Protein AF-A0A950NBV1-F1 (afdb_monomer)

Solvent-accessible surface area (backbone atoms only — not comparable to full-atom values): 5326 Å² total; per-residue (Å²): 70,69,41,39,81,44,71,46,92,88,42,83,14,33,33,36,39,42,43,85,96,48,45,37,42,36,40,50,44,80,45,95,83,70,31,33,39,32,41,38,36,36,78,90,42,94,64,63,48,78,46,80,45,81,47,95,44,50,56,52,42,41,51,52,51,53,54,50,53,52,50,54,49,25,65,76,65,74,34,63,77,44,73,76,55,75,86,73,78,90,69,135

pLDDT: mean 81.28, std 12.08, range [42.66, 92.31]

Nearest PDB structures (foldseek):
  7krv-assembly1_B  TM=5.022E-01  e=2.466E-01  Escherichia coli K-12
  7krv-assembly2_A  TM=4.816E-01  e=2.466E-01  Escherichia coli K-12
  4wv5-assembly1_A  TM=4.711E-01  e=3.460E-01  Homo sapiens
  3dqg-assembly2_D  TM=4.421E-01  e=2.082E-01  Caenorhabditis elegans
  7krw-assembly3_A  TM=4.764E-01  e=3.270E-01  Escherichia coli K-12

Foldseek 3Di:
DAKEWAQDPVDQLWIWIDDVVWIWIWGWDQDPVQWIWIWIAIPVDRDTDIDIGHAPDSNRVRVVVSVVVVVVVCVVVVNDYDPHDPPDPPDD

Radius of gyration: 13.41 Å; Cα contacts (8 Å, |Δi|>4): 167; chains: 1; bounding box: 34×30×28 Å

Structure (mmCIF, N/CA/C/O backbone):
data_AF-A0A950NBV1-F1
#
_entry.id   AF-A0A950NBV1-F1
#
loop_
_atom_site.group_PDB
_atom_site.id
_atom_site.type_symbol
_atom_site.label_atom_id
_atom_site.label_alt_id
_atom_site.label_comp_id
_atom_site.label_asym_id
_atom_site.label_entity_id
_atom_site.label_seq_id
_atom_site.pdbx_PDB_ins_code
_atom_site.Cartn_x
_atom_site.Cartn_y
_atom_site.Cartn_z
_atom_site.occupancy
_atom_site.B_iso_or_equiv
_atom_site.auth_seq_id
_atom_site.auth_comp_id
_atom_site.auth_asym_id
_atom_site.auth_atom_id
_atom_site.pdbx_PDB_model_num
ATOM 1 N N . MET A 1 1 ? -12.840 -2.816 8.771 1.00 79.12 1 MET A N 1
ATOM 2 C CA . MET A 1 1 ? -11.862 -1.712 8.669 1.00 79.12 1 MET A CA 1
ATOM 3 C C . MET A 1 1 ? -11.997 -1.055 7.304 1.00 79.12 1 MET A C 1
ATOM 5 O O . MET A 1 1 ? -11.828 -1.750 6.310 1.00 79.12 1 MET A O 1
ATOM 9 N N . GLN A 1 2 ? -12.339 0.236 7.248 1.00 83.31 2 GLN A N 1
ATOM 10 C CA . GLN A 1 2 ? -12.350 0.995 5.990 1.00 83.31 2 GLN A CA 1
ATOM 11 C C . GLN A 1 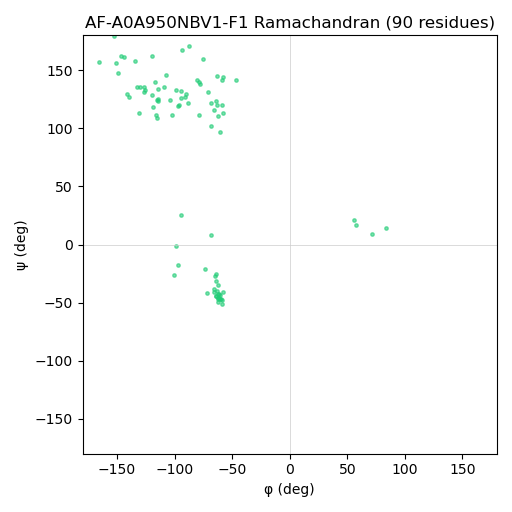2 ? -10.919 1.384 5.611 1.00 83.31 2 GLN A C 1
ATOM 13 O O . GLN A 1 2 ? -10.140 1.780 6.478 1.00 83.31 2 GLN A O 1
ATOM 18 N N . TYR A 1 3 ? -10.579 1.271 4.332 1.00 85.06 3 TYR A N 1
ATOM 19 C CA . TYR A 1 3 ? -9.281 1.672 3.798 1.00 85.06 3 TYR A CA 1
ATOM 20 C C . TYR A 1 3 ? -9.440 2.204 2.372 1.00 85.06 3 TYR A C 1
ATOM 22 O O . TYR A 1 3 ? -10.442 1.943 1.704 1.00 85.06 3 TYR A O 1
ATOM 30 N N . ARG A 1 4 ? -8.434 2.942 1.897 1.00 88.06 4 ARG A N 1
ATOM 31 C CA . ARG A 1 4 ? -8.352 3.396 0.504 1.00 88.06 4 ARG A CA 1
ATOM 32 C C . ARG A 1 4 ? -6.914 3.325 0.013 1.00 88.06 4 ARG A C 1
ATOM 34 O O . ARG A 1 4 ? -6.019 3.870 0.653 1.00 88.06 4 ARG A O 1
ATOM 41 N N . ILE A 1 5 ? -6.708 2.700 -1.139 1.00 89.62 5 ILE A N 1
ATOM 42 C CA . ILE A 1 5 ? -5.435 2.742 -1.862 1.00 89.62 5 ILE A CA 1
ATOM 43 C C . ILE A 1 5 ? -5.532 3.874 -2.886 1.00 89.62 5 ILE A C 1
ATOM 45 O O . ILE A 1 5 ? -6.464 3.924 -3.677 1.00 89.62 5 ILE A O 1
ATOM 49 N N . GLU A 1 6 ? -4.589 4.804 -2.884 1.00 91.25 6 GLU A N 1
ATOM 50 C CA . GLU A 1 6 ? -4.484 5.862 -3.883 1.00 91.25 6 GLU A CA 1
ATOM 51 C C . GLU A 1 6 ? -3.190 5.687 -4.669 1.00 91.25 6 GLU A C 1
ATOM 53 O O . GLU A 1 6 ? -2.100 5.939 -4.161 1.00 91.25 6 GLU A O 1
ATOM 58 N N . MET A 1 7 ? -3.300 5.273 -5.928 1.00 88.38 7 MET A N 1
ATOM 59 C CA . MET A 1 7 ? -2.154 5.227 -6.831 1.00 88.38 7 MET A CA 1
ATOM 60 C C . MET A 1 7 ? -1.825 6.617 -7.376 1.00 88.38 7 MET A C 1
ATOM 62 O O . MET A 1 7 ? -2.703 7.396 -7.753 1.00 88.38 7 MET A O 1
ATOM 66 N N . SER A 1 8 ? -0.535 6.925 -7.468 1.00 84.94 8 SER A N 1
ATOM 67 C CA . SER A 1 8 ? -0.068 8.168 -8.070 1.00 84.94 8 SER A CA 1
ATOM 68 C C . SER A 1 8 ? -0.326 8.176 -9.579 1.00 84.94 8 SER A C 1
ATOM 70 O O . SER A 1 8 ? 0.194 7.352 -10.327 1.00 84.94 8 SER A O 1
ATOM 72 N N . ARG A 1 9 ? -1.078 9.178 -10.049 1.00 80.69 9 ARG A N 1
ATOM 73 C CA . ARG A 1 9 ? -1.326 9.397 -11.487 1.00 80.69 9 ARG A CA 1
ATOM 74 C C . ARG A 1 9 ? -0.113 9.964 -12.233 1.00 80.69 9 ARG A C 1
ATOM 76 O O . ARG A 1 9 ? -0.051 9.866 -13.452 1.00 80.69 9 ARG A O 1
ATOM 83 N N . ARG A 1 10 ? 0.829 10.593 -11.517 1.00 81.75 10 ARG A N 1
ATOM 84 C CA . ARG A 1 10 ? 1.992 11.291 -12.106 1.00 81.75 10 ARG A CA 1
ATOM 85 C C . ARG A 1 10 ? 3.284 10.480 -12.058 1.00 81.75 10 ARG A C 1
ATOM 87 O O . ARG A 1 10 ? 4.177 10.708 -12.861 1.00 81.75 10 ARG A O 1
ATOM 94 N N . ARG A 1 11 ? 3.401 9.563 -11.098 1.00 81.94 11 ARG A N 1
ATOM 95 C CA . ARG A 1 11 ? 4.595 8.740 -10.875 1.00 81.94 11 ARG A CA 1
ATOM 96 C C . ARG A 1 11 ? 4.168 7.288 -10.744 1.00 81.94 11 ARG A C 1
ATOM 98 O O . ARG A 1 11 ? 3.488 6.950 -9.780 1.00 81.94 11 ARG A O 1
ATOM 105 N N . ARG A 1 12 ? 4.555 6.454 -11.711 1.00 82.62 12 ARG A N 1
ATOM 106 C CA . ARG A 1 12 ? 4.371 5.000 -11.618 1.00 82.62 12 ARG A CA 1
ATOM 107 C C . ARG A 1 12 ? 5.195 4.479 -10.447 1.00 82.62 12 ARG A C 1
ATOM 109 O O . ARG A 1 12 ? 6.274 5.005 -10.191 1.00 82.62 12 ARG A O 1
ATOM 116 N N . GLY A 1 13 ? 4.692 3.462 -9.758 1.00 85.50 13 GLY A N 1
ATOM 117 C CA . GLY A 1 13 ? 5.427 2.886 -8.639 1.00 85.50 13 GLY A CA 1
ATOM 118 C C . GLY A 1 13 ? 5.253 3.608 -7.299 1.00 85.50 13 GLY A C 1
ATOM 119 O O . GLY A 1 13 ? 6.011 3.342 -6.376 1.00 85.50 13 GLY A O 1
ATOM 120 N N . ILE A 1 14 ? 4.257 4.492 -7.169 1.00 90.06 14 ILE A N 1
ATOM 121 C CA . ILE A 1 14 ? 3.921 5.140 -5.896 1.00 90.06 14 ILE A CA 1
ATOM 122 C C . ILE A 1 14 ? 2.438 4.936 -5.580 1.00 90.06 14 ILE A C 1
ATOM 124 O O . ILE A 1 14 ? 1.581 5.233 -6.419 1.00 90.06 14 ILE A O 1
ATOM 128 N N . ALA A 1 15 ? 2.126 4.508 -4.357 1.00 91.00 15 ALA A N 1
ATOM 129 C CA . ALA A 1 15 ? 0.775 4.570 -3.805 1.00 91.00 15 ALA A CA 1
ATOM 130 C C . ALA A 1 15 ? 0.757 5.098 -2.374 1.00 91.00 15 ALA A C 1
ATOM 132 O O . ALA A 1 15 ? 1.733 5.022 -1.639 1.00 91.00 15 ALA A O 1
ATOM 133 N N . ARG A 1 16 ? -0.405 5.607 -1.981 1.00 92.31 16 ARG A N 1
ATOM 134 C CA . ARG A 1 16 ? -0.738 5.996 -0.619 1.00 92.31 16 ARG A CA 1
ATOM 135 C C . ARG A 1 16 ? -1.846 5.102 -0.100 1.00 92.31 16 ARG A C 1
ATOM 137 O O . ARG A 1 16 ? -2.901 4.999 -0.716 1.00 92.31 16 ARG A O 1
ATOM 144 N N . LEU A 1 17 ? -1.610 4.461 1.03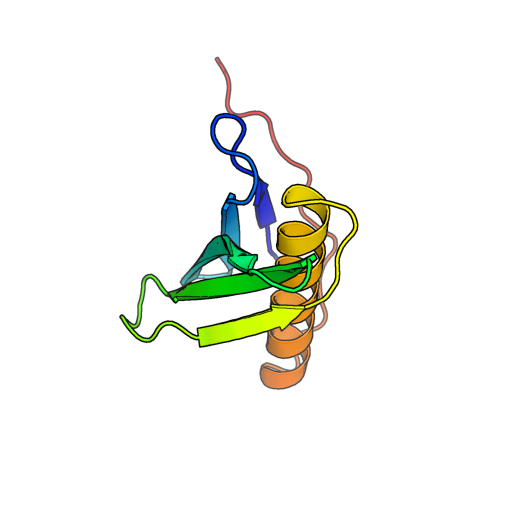3 1.00 89.94 17 LEU A N 1
ATOM 145 C CA . LEU A 1 17 ? -2.626 3.720 1.754 1.00 89.94 17 LEU A CA 1
ATOM 146 C C . LEU A 1 17 ? -3.194 4.604 2.862 1.00 89.94 17 LEU A C 1
ATOM 148 O O . LEU A 1 17 ? -2.481 5.026 3.771 1.00 89.94 17 LEU A O 1
ATOM 152 N N . HIS A 1 18 ? -4.492 4.859 2.785 1.00 90.00 18 HIS A N 1
ATOM 153 C CA . HIS A 1 18 ? -5.248 5.569 3.799 1.00 90.00 18 HIS A CA 1
ATOM 154 C C . HIS A 1 18 ? -5.920 4.555 4.718 1.00 90.00 18 HIS A C 1
ATOM 156 O O . HIS A 1 18 ? -6.722 3.728 4.276 1.00 90.00 18 HIS A O 1
ATOM 162 N N . LEU A 1 19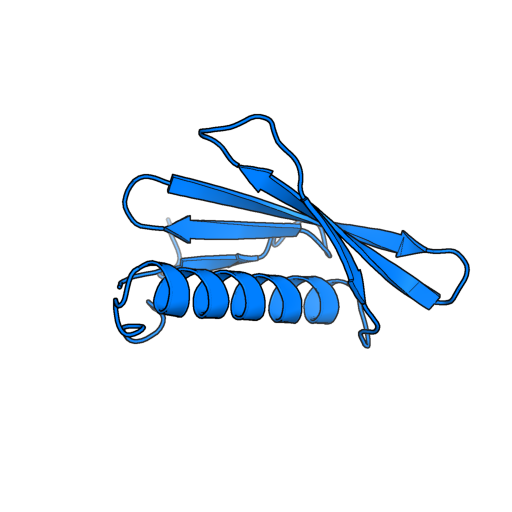 ? -5.573 4.640 5.996 1.00 85.00 19 LEU A N 1
ATOM 163 C CA . LEU A 1 19 ? -6.094 3.829 7.085 1.00 85.00 19 LEU A CA 1
ATOM 164 C C . LEU A 1 19 ? -6.772 4.754 8.106 1.00 85.00 19 LEU A C 1
ATOM 166 O O . LEU A 1 19 ? -6.492 5.958 8.123 1.00 85.00 19 LEU A O 1
ATOM 170 N N . PRO A 1 20 ? -7.625 4.231 9.001 1.00 82.69 20 PRO A N 1
ATOM 171 C CA . PRO A 1 20 ? -8.187 5.035 10.080 1.00 82.69 20 PRO A CA 1
ATOM 172 C C . PRO A 1 20 ? -7.069 5.638 10.948 1.00 82.69 20 PRO A C 1
ATOM 174 O O . PRO A 1 20 ? -6.315 4.915 11.594 1.00 82.69 20 PRO A O 1
ATOM 177 N N . GLY A 1 21 ? -6.931 6.967 10.922 1.00 83.88 21 GLY A N 1
ATOM 178 C CA . GLY A 1 21 ? -5.937 7.705 11.712 1.00 83.88 21 GLY A CA 1
ATOM 179 C C . GLY A 1 21 ? -4.475 7.554 11.267 1.00 83.88 21 GLY A C 1
ATOM 180 O O . GLY A 1 21 ? -3.587 8.004 11.986 1.00 83.88 21 GLY A O 1
ATOM 181 N N . ARG A 1 22 ? -4.191 6.927 10.115 1.00 86.12 22 ARG A N 1
ATOM 182 C CA . ARG A 1 22 ? -2.814 6.626 9.680 1.00 86.12 22 ARG A CA 1
ATOM 183 C C . ARG A 1 22 ? -2.692 6.643 8.161 1.00 86.12 22 ARG A C 1
ATOM 185 O O . ARG A 1 22 ? -3.622 6.271 7.447 1.00 86.12 22 ARG A O 1
ATOM 192 N N . ARG A 1 23 ? -1.530 7.048 7.653 1.00 89.19 23 ARG A N 1
ATOM 193 C CA . ARG A 1 23 ? -1.206 6.982 6.227 1.00 89.19 23 ARG A CA 1
ATOM 194 C C . ARG A 1 23 ? 0.100 6.230 6.039 1.00 89.19 23 ARG A C 1
ATOM 196 O O . ARG A 1 23 ? 1.075 6.532 6.721 1.00 89.19 23 ARG A O 1
ATOM 203 N N . LEU A 1 24 ? 0.109 5.288 5.100 1.00 89.12 24 LEU A N 1
ATOM 204 C CA . LEU A 1 24 ? 1.341 4.668 4.624 1.00 89.12 24 LEU A CA 1
ATOM 205 C C . LEU A 1 24 ? 1.629 5.140 3.202 1.00 89.12 24 LEU A C 1
ATOM 207 O O . LEU A 1 24 ? 0.736 5.189 2.358 1.00 89.12 24 LEU A O 1
ATOM 211 N N . ASP A 1 25 ? 2.878 5.477 2.946 1.00 91.69 25 ASP A N 1
ATOM 212 C CA . ASP A 1 25 ? 3.403 5.844 1.642 1.00 91.69 25 ASP A CA 1
ATOM 213 C C . ASP A 1 25 ? 4.214 4.647 1.112 1.00 91.69 25 ASP A C 1
ATOM 215 O O . ASP A 1 25 ? 5.098 4.139 1.794 1.00 91.69 25 ASP A O 1
ATOM 219 N N . ILE A 1 26 ? 3.879 4.154 -0.080 1.00 91.31 26 ILE A N 1
ATOM 220 C CA . ILE A 1 26 ? 4.514 2.996 -0.720 1.00 91.31 26 ILE A CA 1
ATOM 221 C C . ILE A 1 26 ? 5.215 3.483 -1.981 1.00 91.31 26 ILE A C 1
ATOM 223 O O . ILE A 1 26 ? 4.572 4.063 -2.857 1.00 91.31 26 ILE A O 1
ATOM 227 N N . GLU A 1 27 ? 6.507 3.207 -2.093 1.00 91.19 27 GLU A N 1
ATOM 228 C CA . GLU A 1 27 ? 7.325 3.537 -3.258 1.00 91.19 27 GLU A CA 1
ATOM 229 C C . GLU A 1 27 ? 8.113 2.310 -3.708 1.00 91.19 27 GLU A C 1
ATOM 231 O O . GLU A 1 27 ? 8.674 1.593 -2.883 1.00 91.19 27 GLU A O 1
ATOM 236 N N . VAL A 1 28 ? 8.154 2.056 -5.015 1.00 91.19 28 VAL A N 1
ATOM 237 C CA . VAL A 1 28 ? 8.894 0.927 -5.586 1.00 91.19 28 VAL A 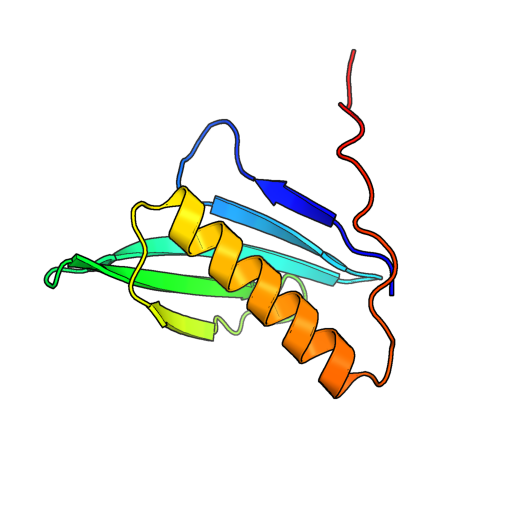CA 1
ATOM 238 C C . VAL A 1 28 ? 10.006 1.406 -6.499 1.00 91.19 28 VAL A C 1
ATOM 240 O O . VAL A 1 28 ? 9.833 2.311 -7.316 1.00 91.19 28 VAL A O 1
ATOM 243 N N . VAL A 1 29 ? 11.142 0.732 -6.398 1.00 87.62 29 VAL A N 1
ATOM 244 C CA . VAL A 1 29 ? 12.328 0.949 -7.216 1.00 87.62 29 VAL A CA 1
ATOM 245 C C . VAL A 1 29 ? 12.728 -0.390 -7.824 1.00 87.62 29 VAL A C 1
ATOM 247 O O . VAL A 1 29 ? 12.715 -1.426 -7.159 1.00 87.62 29 VAL A O 1
ATOM 250 N N . ARG A 1 30 ? 13.051 -0.396 -9.118 1.00 84.62 30 ARG A N 1
ATOM 251 C CA . ARG A 1 30 ? 13.504 -1.611 -9.802 1.00 84.62 30 ARG A CA 1
ATOM 252 C C . ARG A 1 30 ? 14.908 -1.978 -9.318 1.00 84.62 30 ARG A C 1
ATOM 254 O O . ARG A 1 30 ? 15.794 -1.127 -9.330 1.00 84.62 30 ARG A O 1
ATOM 261 N N . THR A 1 31 ? 15.123 -3.236 -8.949 1.00 85.38 31 THR A N 1
ATOM 262 C CA . THR A 1 31 ? 16.453 -3.766 -8.628 1.00 85.38 31 THR A CA 1
ATOM 263 C C . THR A 1 31 ? 17.164 -4.275 -9.885 1.00 85.38 31 THR A C 1
ATOM 265 O O . THR A 1 31 ? 16.579 -4.364 -10.970 1.00 85.38 31 THR A O 1
ATOM 268 N N . ARG A 1 32 ? 18.453 -4.615 -9.752 1.00 77.06 32 ARG A N 1
ATOM 269 C CA . ARG A 1 32 ? 19.270 -5.136 -10.862 1.00 77.06 32 ARG A CA 1
ATOM 270 C C . ARG A 1 32 ? 18.786 -6.504 -11.370 1.00 77.06 32 ARG A C 1
ATOM 272 O O . ARG A 1 32 ? 18.910 -6.767 -12.560 1.00 77.06 32 ARG A O 1
ATOM 279 N N . ASP A 1 33 ? 18.139 -7.303 -10.522 1.00 78.94 33 ASP A N 1
ATOM 280 C CA . ASP A 1 33 ? 17.737 -8.689 -10.819 1.00 78.94 33 ASP A CA 1
ATOM 281 C C . ASP A 1 33 ? 16.299 -8.825 -11.345 1.00 78.94 33 ASP A C 1
ATOM 283 O O . ASP A 1 33 ? 15.643 -9.851 -11.168 1.00 78.94 33 ASP A O 1
ATOM 287 N N . MET A 1 34 ? 15.766 -7.767 -11.963 1.00 70.75 34 MET A N 1
ATOM 288 C CA . MET A 1 34 ? 14.356 -7.685 -12.372 1.00 70.75 34 MET A CA 1
ATOM 289 C C . MET A 1 34 ? 13.348 -7.898 -11.224 1.00 70.75 34 MET A C 1
ATOM 291 O O . MET A 1 34 ? 12.182 -8.203 -11.478 1.00 70.75 34 MET A O 1
ATOM 295 N N . ALA A 1 35 ? 13.768 -7.706 -9.973 1.00 85.00 35 ALA A N 1
ATOM 296 C CA . ALA A 1 35 ? 12.871 -7.608 -8.831 1.00 85.00 35 ALA A CA 1
ATOM 297 C C . ALA A 1 35 ? 12.522 -6.137 -8.549 1.00 85.00 35 ALA A C 1
ATOM 299 O O . ALA A 1 35 ? 13.114 -5.206 -9.104 1.00 85.00 35 ALA A O 1
ATOM 300 N N . TRP A 1 36 ? 11.522 -5.927 -7.702 1.00 89.06 36 TRP A N 1
ATOM 301 C CA . TRP A 1 36 ? 11.104 -4.615 -7.229 1.00 89.06 36 TRP A CA 1
ATOM 302 C C . TRP A 1 36 ? 11.371 -4.531 -5.738 1.00 89.06 36 TRP A C 1
ATOM 304 O O . TRP A 1 36 ? 10.879 -5.351 -4.966 1.00 89.06 36 TRP A O 1
ATOM 314 N N . GLN A 1 37 ? 12.143 -3.529 -5.350 1.00 90.56 37 GLN A N 1
ATOM 315 C CA . GLN A 1 37 ? 12.363 -3.156 -3.968 1.00 90.56 37 GLN A CA 1
ATOM 316 C C . GLN A 1 37 ? 11.309 -2.124 -3.592 1.00 90.56 37 GLN A C 1
ATOM 318 O O . GLN A 1 37 ? 11.127 -1.130 -4.292 1.00 90.56 37 GLN A O 1
ATOM 323 N N . VAL A 1 38 ? 10.594 -2.371 -2.506 1.00 89.25 38 VAL A N 1
ATOM 324 C CA . VAL A 1 38 ? 9.457 -1.567 -2.076 1.00 89.25 38 VAL A CA 1
ATOM 325 C C . VAL A 1 38 ? 9.743 -0.985 -0.712 1.00 89.25 38 VAL A C 1
ATOM 327 O O . VAL A 1 38 ? 9.922 -1.724 0.254 1.00 89.25 38 VAL A O 1
ATOM 330 N N . ALA A 1 39 ? 9.773 0.338 -0.650 1.00 89.56 39 ALA A N 1
ATOM 331 C CA . ALA A 1 39 ? 9.821 1.098 0.580 1.00 89.56 39 ALA A CA 1
ATOM 332 C C . ALA A 1 39 ? 8.392 1.394 1.048 1.00 89.56 39 ALA A C 1
ATOM 334 O O . ALA A 1 39 ? 7.562 1.883 0.279 1.00 89.56 39 ALA A O 1
ATOM 335 N N . ILE A 1 40 ? 8.110 1.095 2.312 1.00 88.12 40 ILE A N 1
ATOM 336 C CA . ILE A 1 40 ? 6.849 1.408 2.985 1.00 88.12 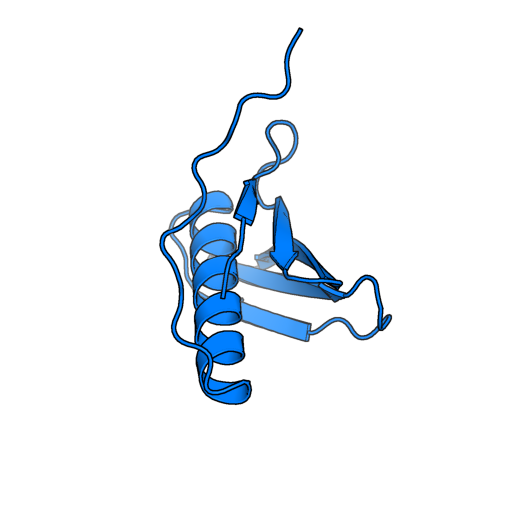40 ILE A CA 1
ATOM 337 C C . ILE A 1 40 ? 7.172 2.375 4.112 1.00 88.12 40 ILE A C 1
ATOM 339 O O . ILE A 1 40 ? 7.804 1.984 5.088 1.00 88.12 40 ILE A O 1
ATOM 343 N N . SER A 1 41 ? 6.722 3.612 3.987 1.00 88.88 41 SER A N 1
ATOM 344 C CA . SER A 1 41 ? 6.925 4.675 4.965 1.00 88.88 41 SER A CA 1
ATOM 345 C C . SER A 1 41 ? 5.630 4.971 5.701 1.00 88.88 41 SER A C 1
ATOM 347 O O . SER A 1 41 ? 4.545 4.908 5.126 1.00 88.88 41 SER A O 1
ATOM 349 N N . ASP A 1 42 ? 5.735 5.332 6.972 1.00 85.75 42 ASP A N 1
ATOM 350 C CA . ASP A 1 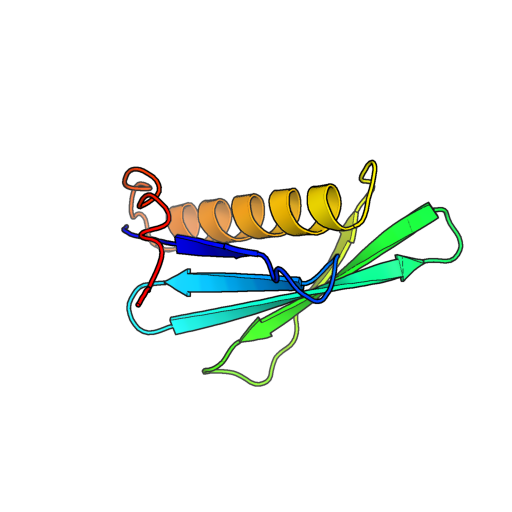42 ? 4.587 5.638 7.811 1.00 85.75 42 ASP A CA 1
ATOM 351 C C . ASP A 1 42 ? 4.578 7.107 8.224 1.00 85.75 42 ASP A C 1
ATOM 353 O O . ASP A 1 42 ? 5.583 7.648 8.679 1.00 85.75 42 ASP A O 1
ATOM 357 N N . SER A 1 43 ? 3.427 7.768 8.110 1.00 80.81 43 SER A N 1
ATOM 358 C CA . SER A 1 43 ? 3.294 9.166 8.524 1.00 80.81 43 SER A CA 1
ATOM 359 C C . SER A 1 43 ? 3.500 9.381 10.028 1.00 80.81 43 SER A C 1
ATOM 361 O O . SER A 1 43 ? 3.840 10.484 10.443 1.00 80.81 43 SER A O 1
ATOM 363 N N . LEU A 1 44 ? 3.251 8.357 10.852 1.00 80.19 44 LEU A N 1
ATOM 364 C CA . LEU A 1 44 ? 3.341 8.423 12.314 1.00 80.19 44 LEU A CA 1
ATOM 365 C C . LEU A 1 44 ? 4.674 7.904 12.859 1.00 80.19 44 LEU A C 1
ATOM 367 O O . LEU A 1 44 ? 5.005 8.163 14.016 1.00 80.19 44 LEU A O 1
ATOM 371 N N . ARG A 1 45 ? 5.426 7.140 12.061 1.00 74.69 45 ARG A N 1
ATOM 372 C CA . ARG A 1 45 ? 6.734 6.608 12.448 1.00 74.69 45 ARG A CA 1
ATOM 373 C C . ARG A 1 45 ? 7.688 6.709 11.262 1.00 74.69 45 ARG A C 1
ATOM 375 O O . ARG A 1 45 ? 7.406 6.126 10.228 1.00 74.69 45 ARG A O 1
ATOM 382 N N . PRO A 1 46 ? 8.873 7.314 11.406 1.00 63.19 46 PRO A N 1
ATOM 383 C CA . PRO A 1 46 ? 9.839 7.408 10.307 1.00 63.19 46 PRO A CA 1
ATOM 384 C C . PRO A 1 46 ? 10.452 6.052 9.900 1.00 63.19 46 PRO A C 1
ATOM 386 O O . PRO A 1 46 ? 11.400 6.012 9.122 1.00 63.19 46 PRO A O 1
ATOM 389 N N . GLN A 1 47 ? 9.959 4.934 10.439 1.00 63.59 47 GLN A N 1
ATOM 390 C CA . GLN A 1 47 ? 10.491 3.612 10.160 1.00 63.59 47 GLN A CA 1
ATOM 391 C C . GLN A 1 47 ? 9.974 3.132 8.802 1.00 63.59 47 GLN A C 1
ATOM 393 O O . GLN A 1 47 ? 8.782 2.870 8.639 1.00 63.59 47 GLN A O 1
ATOM 398 N N . ALA A 1 48 ? 10.890 3.036 7.840 1.00 68.38 48 ALA A N 1
ATOM 399 C CA . ALA A 1 48 ? 10.614 2.494 6.523 1.00 68.38 48 ALA A CA 1
ATOM 400 C C . ALA A 1 48 ? 10.821 0.973 6.532 1.00 68.38 48 ALA A C 1
ATOM 402 O O . ALA A 1 48 ? 11.903 0.486 6.862 1.00 68.38 48 ALA A O 1
ATOM 403 N N . GLY A 1 49 ? 9.781 0.218 6.184 1.00 81.25 49 GLY A N 1
ATOM 404 C CA . GLY A 1 49 ? 9.904 -1.202 5.866 1.00 81.25 49 GLY A CA 1
ATOM 405 C C . GLY A 1 49 ? 10.409 -1.371 4.437 1.00 81.25 49 GLY A C 1
ATOM 406 O O . GLY A 1 49 ? 10.002 -0.618 3.553 1.00 81.25 49 GLY A O 1
ATOM 407 N N . LEU A 1 50 ? 11.276 -2.355 4.204 1.00 85.44 50 LEU A N 1
ATOM 408 C CA . LEU A 1 50 ? 11.787 -2.672 2.875 1.00 85.44 50 LEU A CA 1
ATOM 409 C C . LEU A 1 50 ? 11.421 -4.108 2.503 1.00 85.44 50 LEU A C 1
ATOM 411 O O . LEU A 1 50 ? 11.684 -5.027 3.275 1.00 85.44 50 LEU A O 1
ATOM 415 N N . VAL A 1 51 ? 10.826 -4.298 1.327 1.00 85.31 51 VAL A N 1
ATOM 416 C CA . VAL A 1 51 ? 10.413 -5.615 0.829 1.00 85.31 51 VAL A CA 1
ATOM 417 C C . VAL A 1 51 ? 10.863 -5.786 -0.611 1.00 85.31 51 VAL A C 1
ATOM 419 O O . VAL A 1 51 ? 10.663 -4.894 -1.428 1.00 85.31 51 VAL A O 1
ATOM 422 N N . GLU A 1 52 ? 11.421 -6.943 -0.945 1.00 89.12 52 GLU A N 1
ATOM 423 C CA . GLU A 1 52 ? 11.679 -7.322 -2.332 1.00 89.12 52 GLU A CA 1
ATOM 424 C C . GLU A 1 52 ? 10.574 -8.250 -2.839 1.00 89.12 52 GLU A C 1
ATOM 426 O O . GLU A 1 52 ? 10.207 -9.218 -2.172 1.00 89.12 52 GLU A O 1
ATOM 431 N N . LEU A 1 53 ? 10.038 -7.977 -4.031 1.00 88.69 53 LEU A N 1
ATOM 432 C CA . LEU A 1 53 ? 9.107 -8.887 -4.697 1.00 88.69 53 LEU A CA 1
ATOM 433 C C . LEU A 1 53 ? 9.277 -8.914 -6.215 1.00 88.69 53 LEU A C 1
ATOM 435 O O . LEU A 1 53 ? 9.820 -8.000 -6.833 1.00 88.69 53 LEU A O 1
ATOM 439 N N . ARG A 1 54 ? 8.748 -9.970 -6.833 1.00 89.44 54 ARG A N 1
ATOM 440 C CA . ARG A 1 54 ? 8.605 -10.073 -8.288 1.00 89.44 54 ARG A CA 1
ATOM 441 C C . ARG A 1 54 ? 7.213 -9.605 -8.707 1.00 89.44 54 ARG A C 1
ATOM 443 O O . ARG A 1 54 ? 6.216 -10.042 -8.134 1.00 89.44 54 ARG A O 1
ATOM 450 N N . ALA A 1 55 ? 7.157 -8.745 -9.716 1.00 88.31 55 ALA A N 1
ATOM 451 C CA . ALA A 1 55 ? 5.926 -8.200 -10.280 1.00 88.31 55 ALA A CA 1
ATOM 452 C C . ALA A 1 55 ? 6.135 -7.864 -11.761 1.00 88.31 55 ALA A C 1
ATOM 454 O O . ALA A 1 55 ? 7.273 -7.638 -12.184 1.00 88.31 55 ALA A O 1
ATOM 455 N N . ALA A 1 56 ? 5.047 -7.824 -12.531 1.00 89.06 56 ALA A N 1
ATOM 456 C CA . ALA A 1 56 ? 5.107 -7.571 -13.972 1.00 89.06 56 ALA A CA 1
ATOM 457 C C . ALA A 1 56 ? 5.607 -6.150 -14.294 1.00 89.06 56 ALA A C 1
ATOM 459 O O . ALA A 1 56 ? 6.390 -5.955 -15.222 1.00 89.06 56 ALA A O 1
ATOM 460 N N . ASP A 1 57 ? 5.194 -5.167 -13.494 1.00 88.50 57 ASP A N 1
ATOM 461 C CA . ASP A 1 57 ? 5.616 -3.773 -13.593 1.00 88.50 57 ASP A CA 1
ATOM 462 C C . ASP A 1 57 ? 5.545 -3.062 -12.227 1.00 88.50 57 ASP A C 1
ATOM 464 O O . ASP A 1 57 ? 5.163 -3.649 -11.212 1.00 88.50 57 ASP A O 1
ATOM 468 N N . ALA A 1 58 ? 5.928 -1.782 -12.196 1.00 86.94 58 ALA A N 1
ATOM 469 C CA . ALA A 1 58 ? 5.936 -0.973 -10.978 1.00 86.94 58 ALA A CA 1
ATOM 470 C C . ALA A 1 58 ? 4.536 -0.800 -10.356 1.00 86.94 58 ALA A C 1
ATOM 472 O O . ALA A 1 58 ? 4.410 -0.732 -9.136 1.00 86.94 58 ALA A O 1
ATOM 473 N N . SER A 1 59 ? 3.483 -0.711 -11.171 1.00 87.38 59 SER A N 1
ATOM 474 C CA . SER A 1 59 ? 2.109 -0.564 -10.684 1.00 87.38 59 SER A CA 1
ATOM 475 C C . SER A 1 59 ? 1.610 -1.870 -10.066 1.00 87.38 59 SER A C 1
ATOM 477 O O . SER A 1 59 ? 1.015 -1.838 -8.990 1.00 87.38 59 SER A O 1
ATOM 479 N N . ASP A 1 60 ? 1.910 -3.012 -10.694 1.00 89.62 60 ASP A N 1
ATOM 480 C CA . ASP A 1 60 ? 1.643 -4.345 -10.141 1.00 89.62 60 ASP A CA 1
ATOM 481 C C . ASP A 1 60 ? 2.399 -4.549 -8.817 1.00 89.62 60 ASP A C 1
ATOM 483 O O . ASP A 1 60 ? 1.810 -4.988 -7.828 1.00 89.62 60 ASP A O 1
ATOM 487 N N . ALA A 1 61 ? 3.673 -4.140 -8.751 1.00 90.81 61 ALA A N 1
ATOM 488 C CA . ALA A 1 61 ? 4.473 -4.220 -7.528 1.00 90.81 61 ALA A CA 1
ATOM 489 C C . ALA A 1 61 ? 3.832 -3.436 -6.373 1.00 90.81 61 ALA A C 1
ATOM 491 O O . ALA A 1 61 ? 3.609 -3.979 -5.291 1.00 90.81 61 ALA A O 1
ATOM 492 N N . VAL A 1 62 ? 3.478 -2.172 -6.622 1.00 90.38 62 VAL A N 1
ATOM 493 C CA . VAL A 1 62 ? 2.800 -1.311 -5.644 1.00 90.38 62 VAL A CA 1
ATOM 494 C C . VAL A 1 62 ? 1.466 -1.899 -5.205 1.00 90.38 62 VAL A C 1
ATOM 496 O O . VAL A 1 62 ? 1.171 -1.920 -4.011 1.00 90.38 62 VAL A O 1
ATOM 499 N N . TRP A 1 63 ? 0.648 -2.362 -6.153 1.00 88.88 63 TRP A N 1
ATOM 500 C CA . TRP A 1 63 ? -0.683 -2.889 -5.862 1.00 88.88 63 TRP A CA 1
ATOM 501 C C . TRP A 1 63 ? -0.622 -4.118 -4.960 1.00 88.88 63 TRP A C 1
ATOM 503 O O . TRP A 1 63 ? -1.347 -4.205 -3.965 1.00 88.88 63 TRP A O 1
ATOM 513 N N . ARG A 1 64 ? 0.280 -5.053 -5.276 1.00 90.88 64 ARG A N 1
ATOM 514 C CA . ARG A 1 64 ? 0.513 -6.259 -4.476 1.00 90.88 64 ARG A CA 1
ATOM 515 C C . ARG A 1 64 ? 0.955 -5.904 -3.066 1.00 90.88 64 ARG A C 1
ATOM 517 O O . ARG A 1 64 ? 0.372 -6.422 -2.114 1.00 90.88 64 ARG A O 1
ATOM 524 N N . THR A 1 65 ? 1.916 -4.992 -2.928 1.00 90.19 65 THR A N 1
ATOM 525 C CA . THR A 1 65 ? 2.392 -4.560 -1.610 1.00 90.19 65 THR A CA 1
ATOM 526 C C . THR A 1 65 ? 1.296 -3.861 -0.815 1.00 90.19 65 THR A C 1
ATOM 528 O O . THR A 1 65 ? 1.099 -4.185 0.354 1.00 90.19 65 THR A O 1
ATOM 531 N N . ALA A 1 66 ? 0.525 -2.964 -1.436 1.00 89.06 66 ALA A N 1
ATOM 532 C CA . ALA A 1 66 ? -0.587 -2.284 -0.776 1.00 89.06 66 ALA A CA 1
ATOM 533 C C . ALA A 1 66 ? -1.627 -3.284 -0.247 1.00 89.06 66 ALA A C 1
ATOM 535 O O . ALA A 1 66 ? -1.999 -3.223 0.926 1.00 89.06 66 ALA A O 1
ATOM 536 N N . ARG A 1 67 ? -2.045 -4.260 -1.068 1.00 88.81 67 ARG A N 1
ATOM 537 C CA . ARG A 1 67 ? -2.986 -5.309 -0.639 1.00 88.81 67 ARG A CA 1
ATOM 538 C C . ARG A 1 67 ? -2.417 -6.191 0.470 1.00 88.81 67 ARG A C 1
ATOM 540 O O . ARG A 1 67 ? -3.158 -6.541 1.388 1.00 88.81 67 ARG A O 1
ATOM 547 N N . ALA A 1 68 ? -1.136 -6.550 0.399 1.00 89.12 68 ALA A N 1
ATOM 548 C CA . ALA A 1 68 ? -0.480 -7.341 1.437 1.00 89.12 68 ALA A CA 1
ATOM 549 C C . ALA A 1 68 ? -0.426 -6.581 2.772 1.00 89.12 68 ALA A C 1
ATOM 551 O O . ALA A 1 68 ? -0.788 -7.141 3.803 1.00 89.12 68 ALA A O 1
ATOM 552 N N . ALA A 1 69 ? -0.073 -5.292 2.747 1.00 87.44 69 ALA A N 1
ATOM 553 C CA . ALA A 1 69 ? -0.048 -4.440 3.934 1.00 87.44 69 ALA A CA 1
ATOM 554 C C . ALA A 1 69 ? -1.437 -4.309 4.583 1.00 87.44 69 ALA A C 1
ATOM 556 O O . ALA A 1 69 ? -1.563 -4.415 5.801 1.00 87.44 69 ALA A O 1
ATOM 557 N N . ILE A 1 70 ? -2.490 -4.139 3.775 1.00 86.56 70 ILE A N 1
ATOM 558 C CA . ILE A 1 70 ? -3.877 -4.094 4.258 1.00 86.56 70 ILE A CA 1
ATOM 559 C C . ILE A 1 70 ? -4.280 -5.412 4.931 1.00 86.56 70 ILE A C 1
ATOM 561 O O . ILE A 1 70 ? -4.863 -5.388 6.014 1.00 86.56 70 ILE A O 1
ATOM 565 N N . ARG A 1 71 ? -3.967 -6.557 4.309 1.00 86.62 71 ARG A N 1
ATOM 566 C CA . ARG A 1 71 ? -4.273 -7.882 4.874 1.00 86.62 71 ARG A CA 1
ATOM 567 C C . ARG A 1 71 ? -3.544 -8.118 6.190 1.00 86.62 71 ARG A C 1
ATOM 569 O O . ARG A 1 71 ? -4.194 -8.444 7.176 1.00 86.62 71 ARG A O 1
ATOM 576 N N . ALA A 1 72 ? -2.237 -7.863 6.224 1.00 85.56 72 ALA A N 1
ATOM 577 C CA . ALA A 1 72 ? -1.442 -7.990 7.441 1.00 85.56 72 ALA A CA 1
ATOM 578 C C . ALA A 1 72 ? -1.992 -7.100 8.566 1.00 85.56 72 ALA A C 1
ATOM 580 O O . ALA A 1 72 ? -2.091 -7.528 9.710 1.00 85.56 72 ALA A O 1
ATOM 581 N N . LEU A 1 73 ? -2.414 -5.873 8.247 1.00 82.25 73 LEU A N 1
ATOM 582 C CA . LEU A 1 73 ? -3.019 -4.982 9.233 1.00 82.25 73 LEU A CA 1
ATOM 583 C C . LEU A 1 73 ? -4.370 -5.498 9.749 1.00 82.25 73 LEU A C 1
ATOM 585 O O . LEU A 1 73 ? -4.634 -5.404 10.947 1.00 82.25 73 LEU A O 1
ATOM 589 N N . ALA A 1 74 ? -5.221 -6.041 8.879 1.00 84.00 74 ALA A N 1
ATOM 590 C CA . ALA A 1 74 ? -6.490 -6.639 9.291 1.00 84.00 74 ALA A CA 1
ATOM 591 C C . ALA A 1 74 ? -6.289 -7.841 10.218 1.00 84.00 74 ALA A C 1
ATOM 593 O O . ALA A 1 74 ? -6.968 -7.939 11.238 1.00 84.00 74 ALA A O 1
ATOM 594 N N . GLU A 1 75 ? -5.323 -8.705 9.902 1.00 85.50 75 GLU A N 1
ATOM 595 C CA . GLU A 1 75 ? -4.942 -9.844 10.741 1.00 85.50 75 GLU A CA 1
ATOM 596 C C . GLU A 1 75 ? -4.405 -9.378 12.102 1.00 85.50 75 GLU A C 1
ATOM 598 O O . GLU A 1 75 ? -4.875 -9.843 13.138 1.00 85.50 75 GLU A O 1
ATOM 603 N N . LEU A 1 76 ? -3.497 -8.394 12.121 1.00 81.75 76 LEU A N 1
ATOM 604 C CA . LEU A 1 76 ? -2.916 -7.847 13.354 1.00 81.75 76 LEU A CA 1
ATOM 605 C C . LEU A 1 76 ? -3.940 -7.148 14.259 1.00 81.75 76 LEU A C 1
ATOM 607 O O . LEU A 1 76 ? -3.773 -7.127 15.475 1.00 81.75 76 LEU A O 1
ATOM 611 N N . THR A 1 77 ? -4.975 -6.540 13.679 1.00 80.25 77 THR A N 1
ATOM 612 C CA . THR A 1 77 ? -5.992 -5.774 14.422 1.00 80.25 77 THR A CA 1
ATOM 613 C C . THR A 1 77 ? -7.268 -6.567 14.695 1.00 80.25 77 THR A C 1
ATOM 615 O O . THR A 1 77 ? -8.20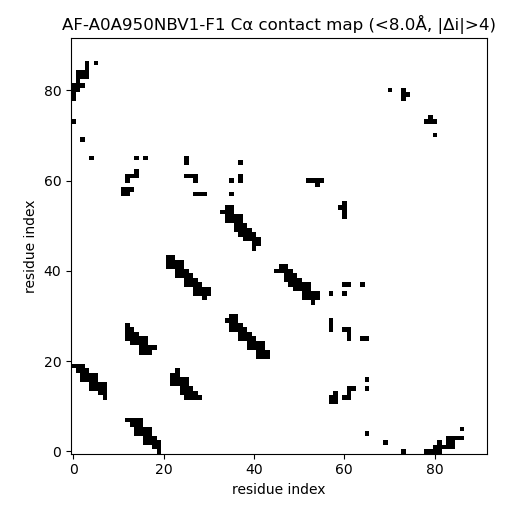1 -6.018 15.282 1.00 80.25 77 THR A O 1
ATOM 618 N N . GLY A 1 78 ? -7.359 -7.821 14.232 1.00 78.31 78 GLY A N 1
ATOM 619 C CA . GLY A 1 78 ? -8.581 -8.629 14.303 1.00 78.31 78 GLY A CA 1
ATOM 620 C C . GLY A 1 78 ? -9.790 -7.983 13.614 1.00 78.31 78 GLY A C 1
ATOM 621 O O . GLY A 1 78 ? -10.931 -8.352 13.882 1.00 78.31 78 GLY A O 1
ATOM 622 N N . SER A 1 79 ? -9.560 -6.981 12.760 1.00 76.75 79 SER A N 1
ATOM 623 C CA . SER A 1 79 ? -10.608 -6.176 12.145 1.00 76.75 79 SER A CA 1
ATOM 624 C C . SER A 1 79 ? -10.823 -6.643 10.708 1.00 76.75 79 SER A C 1
ATOM 626 O O . SER A 1 79 ? -9.956 -6.394 9.866 1.00 76.75 79 SER A O 1
ATOM 628 N N . PRO A 1 80 ? -11.968 -7.267 10.373 1.00 76.06 80 PRO A N 1
ATOM 629 C CA . PRO A 1 80 ? -12.219 -7.727 9.013 1.00 76.06 80 PRO A CA 1
ATOM 630 C C . PRO A 1 80 ? -12.166 -6.550 8.036 1.00 76.06 80 PRO A C 1
ATOM 632 O O . PRO A 1 80 ? -12.608 -5.437 8.347 1.00 76.06 80 PRO A O 1
ATOM 635 N N . LEU A 1 81 ? -11.598 -6.780 6.854 1.00 74.31 81 LEU A N 1
ATOM 636 C CA . LEU A 1 81 ? -11.558 -5.784 5.787 1.00 74.31 81 LEU A CA 1
ATOM 637 C C . LEU A 1 81 ? -12.990 -5.465 5.358 1.00 74.31 81 LEU A C 1
ATOM 639 O O . LEU A 1 81 ? -13.725 -6.361 4.955 1.00 74.31 81 LEU A O 1
ATOM 643 N N . ALA A 1 82 ? -13.390 -4.199 5.490 1.00 67.75 82 ALA A N 1
ATOM 644 C CA . ALA A 1 82 ? -14.607 -3.737 4.832 1.00 67.75 82 ALA A CA 1
ATOM 645 C C . ALA A 1 82 ? -14.300 -3.564 3.335 1.00 67.75 82 ALA A C 1
ATOM 647 O O . ALA A 1 82 ? -13.125 -3.448 2.975 1.00 67.75 82 ALA A O 1
ATOM 648 N N . GLU A 1 83 ? -15.328 -3.562 2.483 1.00 61.88 83 GLU A N 1
ATOM 649 C CA . GLU A 1 83 ? -15.166 -3.319 1.044 1.00 61.88 83 GLU A CA 1
ATOM 650 C C . GLU A 1 83 ? -14.274 -2.101 0.764 1.00 61.88 83 GLU A C 1
ATOM 652 O O . GLU A 1 83 ? -14.309 -1.093 1.477 1.00 61.88 83 GLU A O 1
ATOM 657 N N . GLU A 1 84 ? -13.446 -2.226 -0.275 1.00 58.53 84 GLU A N 1
ATOM 658 C CA . GLU A 1 84 ? -12.568 -1.159 -0.738 1.00 58.53 84 GLU A CA 1
ATOM 659 C C . GLU A 1 84 ? -13.414 0.057 -1.117 1.00 58.53 84 GLU A C 1
ATOM 661 O O . GLU A 1 84 ? -14.283 -0.030 -1.985 1.00 58.53 84 GLU A O 1
ATOM 666 N N . LEU A 1 85 ? -13.176 1.195 -0.455 1.00 61.16 85 LEU A N 1
ATOM 667 C CA . LEU A 1 85 ? -13.925 2.406 -0.766 1.00 61.16 85 LEU A CA 1
ATOM 668 C C . LEU A 1 85 ? -13.598 2.825 -2.205 1.00 61.16 85 LEU A C 1
ATOM 670 O O . LEU A 1 85 ? -12.418 3.043 -2.513 1.00 61.16 85 LEU A O 1
ATOM 674 N N . PRO A 1 86 ? -14.611 2.969 -3.082 1.00 54.53 86 PRO A N 1
ATOM 675 C CA . PRO A 1 86 ? -14.377 3.365 -4.457 1.00 54.53 86 PRO A CA 1
ATOM 676 C C . PRO A 1 86 ? -13.647 4.706 -4.490 1.00 54.53 86 PRO A C 1
ATOM 678 O O . PRO A 1 86 ? -13.874 5.592 -3.659 1.00 54.53 86 PRO A O 1
ATOM 681 N N . HIS A 1 87 ? -12.746 4.859 -5.461 1.00 53.59 87 HIS A N 1
ATOM 682 C CA . HIS A 1 87 ? -12.089 6.131 -5.723 1.00 53.59 87 HIS A CA 1
ATOM 683 C C . HIS A 1 87 ? -13.155 7.173 -6.076 1.00 53.59 87 HIS A C 1
ATOM 685 O O . HIS A 1 87 ? -13.573 7.264 -7.226 1.00 53.59 87 HIS A O 1
ATOM 691 N N . LEU A 1 88 ? -13.591 7.976 -5.105 1.00 48.31 88 LEU A N 1
ATOM 692 C CA . LEU A 1 88 ? -14.318 9.200 -5.410 1.00 48.31 88 LEU A CA 1
ATOM 693 C C . LEU A 1 88 ? -13.330 10.126 -6.132 1.00 48.31 88 LEU A C 1
ATOM 695 O O . LEU A 1 88 ? -12.310 10.494 -5.531 1.00 48.31 88 LEU A O 1
ATOM 699 N N . PRO A 1 89 ? -13.561 10.466 -7.415 1.00 42.66 89 PRO A N 1
AT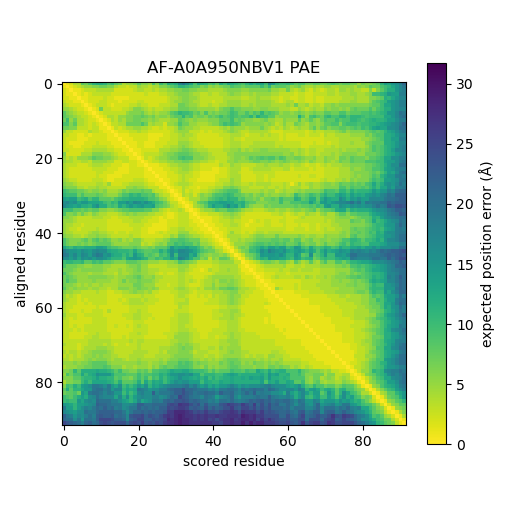OM 700 C CA . PRO A 1 89 ? -12.775 11.494 -8.063 1.00 42.66 89 PRO A CA 1
ATOM 701 C C . PRO A 1 89 ? -13.034 12.795 -7.304 1.00 42.66 89 PRO A C 1
ATOM 703 O O . PRO A 1 89 ? -14.130 13.340 -7.339 1.00 42.66 89 PRO A O 1
ATOM 706 N N . THR A 1 90 ? -12.033 13.287 -6.581 1.00 48.66 90 THR A N 1
ATOM 707 C CA . THR A 1 90 ? -12.038 14.671 -6.114 1.00 48.66 90 THR A CA 1
ATOM 708 C C . THR A 1 90 ? -11.878 15.565 -7.340 1.00 48.66 90 THR A C 1
ATOM 710 O O . THR A 1 90 ? -10.782 15.660 -7.895 1.00 48.66 90 THR A O 1
ATOM 713 N N . GLY A 1 91 ? -12.988 16.145 -7.784 1.00 44.44 91 GLY A N 1
ATOM 714 C CA . GLY A 1 91 ? -13.076 17.253 -8.733 1.00 44.44 91 GLY A CA 1
ATOM 715 C C . GLY A 1 91 ? -14.498 17.827 -8.697 1.00 44.44 91 GLY A C 1
ATOM 716 O O . GLY A 1 91 ? -15.414 17.09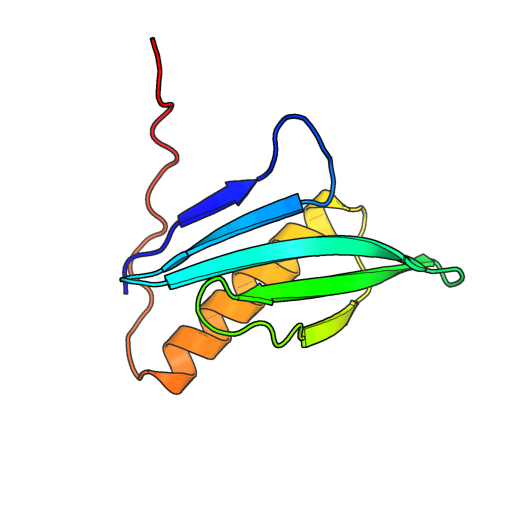3 -8.307 1.00 44.44 91 GLY A O 1
ATOM 717 N N . PRO A 1 92 ? -14.724 19.090 -9.092 1.00 45.03 92 PRO A N 1
ATOM 718 C CA . PRO A 1 92 ? -13.813 20.031 -9.763 1.00 45.03 92 PRO A CA 1
ATOM 719 C C . PRO A 1 92 ? -12.826 20.772 -8.848 1.00 45.03 92 PRO A C 1
ATOM 721 O O . PRO A 1 92 ? -13.131 20.956 -7.649 1.00 45.03 92 PRO A O 1
#

Mean predicted aligned error: 7.28 Å

Sequence (92 aa):
MQYRIEMSRRRRGIARLHLPGRRLDIEVVRTRDMAWQVAISDSLRPQAGLVELRAADASDAVWRTARAAIRALAELTGSPLAEELPHLPTGP

Secondary structure (DSSP, 8-state):
---EEEE-SSSTTEEEEEETTEEEEEEEEE-TTS-EEEEEEESS----EEEEE--SSHHHHHHHHHHHHHHHHHHHHT-PPPPPPP------